Protein AF-A0A7S1MEH2-F1 (afdb_monomer_lite)

Organism: Alexandrium catenella (NCBI:txid2925)

Sequence (177 aa):
DQASWQMAHRMQGAVADFFLQEWSGKLNLDTQPTLMEHPDGSLRRFPVSANVEEAWRVAFHGTRSVSAANILVEGILRRPGDGCASVVHGQAGSKTGSTIYVSPSLAYAMHPVYSTVFAMGENHFGQIAFEVRVRPGSYKEGNRTLHKKHFDTSLQIDLAYPDGFGLEWLLESSEDV

pLDDT: mean 74.87, std 23.93, range [27.11, 97.62]

Structure (mmCIF, N/CA/C/O backbone):
data_AF-A0A7S1MEH2-F1
#
_entry.id   AF-A0A7S1MEH2-F1
#
loop_
_atom_site.group_PDB
_atom_site.id
_atom_site.type_symbol
_atom_site.label_atom_id
_atom_site.label_alt_id
_atom_site.label_comp_id
_atom_site.label_asym_id
_atom_site.label_entity_id
_atom_site.label_seq_id
_atom_site.pdbx_PDB_ins_code
_atom_site.Cartn_x
_atom_site.Cartn_y
_atom_site.Cartn_z
_atom_site.occupancy
_atom_site.B_iso_or_equiv
_atom_site.auth_seq_id
_atom_site.auth_comp_id
_atom_site.auth_asym_id
_atom_site.auth_atom_id
_atom_site.pdbx_PDB_model_num
ATOM 1 N N . ASP A 1 1 ? 17.397 -19.490 -7.815 1.00 54.50 1 ASP A N 1
ATOM 2 C CA . ASP A 1 1 ? 18.008 -20.841 -7.781 1.00 54.50 1 ASP A CA 1
ATOM 3 C C . ASP A 1 1 ? 17.162 -21.752 -6.884 1.00 54.50 1 ASP A C 1
ATOM 5 O O . ASP A 1 1 ? 16.150 -21.314 -6.344 1.00 54.50 1 ASP A O 1
ATOM 9 N N . GLN A 1 2 ? 17.528 -23.026 -6.740 1.00 27.11 2 GLN A N 1
ATOM 10 C CA . GLN A 1 2 ? 16.781 -23.993 -5.922 1.00 27.11 2 GLN A CA 1
ATOM 11 C C . GLN A 1 2 ? 16.742 -23.611 -4.423 1.00 27.11 2 GLN A C 1
ATOM 13 O O . GLN A 1 2 ? 15.843 -24.051 -3.708 1.00 27.11 2 GLN A O 1
ATOM 18 N N . ALA A 1 3 ? 17.654 -22.744 -3.960 1.00 30.95 3 ALA A N 1
ATOM 19 C CA . ALA A 1 3 ? 17.652 -22.209 -2.600 1.00 30.95 3 ALA A CA 1
ATOM 20 C C . ALA A 1 3 ? 16.592 -21.106 -2.418 1.00 30.95 3 ALA A C 1
ATOM 22 O O . ALA A 1 3 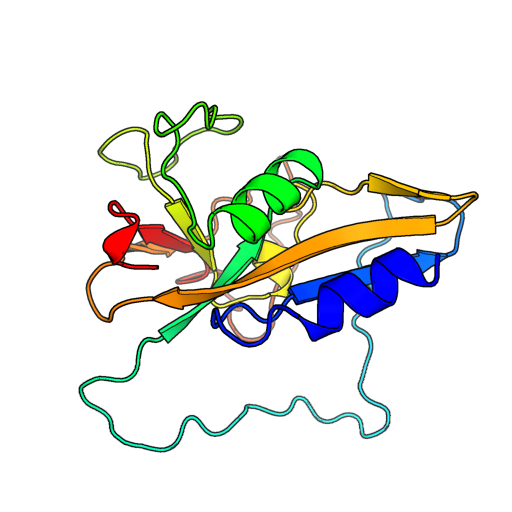? 15.956 -21.039 -1.367 1.00 30.95 3 ALA A O 1
ATOM 23 N N . SER A 1 4 ? 16.308 -20.317 -3.462 1.00 40.06 4 SER A N 1
ATOM 24 C CA . SER A 1 4 ? 15.215 -19.328 -3.469 1.00 40.06 4 SER A CA 1
ATOM 25 C C . SER A 1 4 ? 13.837 -19.992 -3.302 1.00 40.06 4 SER A C 1
ATOM 27 O O . SER A 1 4 ? 12.987 -19.495 -2.568 1.00 40.06 4 SER A O 1
ATOM 29 N N . TRP A 1 5 ? 13.641 -21.165 -3.916 1.00 34.12 5 TRP A N 1
ATOM 30 C CA . TRP A 1 5 ? 12.401 -21.950 -3.813 1.00 34.12 5 TRP A CA 1
ATOM 31 C C . TRP A 1 5 ? 12.215 -22.629 -2.447 1.00 34.12 5 TRP A C 1
ATOM 33 O O . TRP A 1 5 ? 11.097 -22.717 -1.944 1.00 34.12 5 TRP A O 1
ATOM 43 N N . GLN A 1 6 ? 13.299 -23.086 -1.811 1.00 32.28 6 GLN A N 1
ATOM 44 C CA . GLN A 1 6 ? 13.224 -23.696 -0.477 1.00 32.28 6 GLN A CA 1
ATOM 45 C C . GLN A 1 6 ? 12.962 -22.674 0.638 1.00 32.28 6 GLN A C 1
ATOM 47 O O . GLN A 1 6 ? 12.396 -23.036 1.672 1.00 32.28 6 GLN A O 1
ATOM 52 N N . MET A 1 7 ? 13.323 -21.405 0.430 1.00 34.12 7 MET A N 1
ATOM 53 C CA . MET A 1 7 ? 13.032 -20.332 1.383 1.00 34.12 7 MET A CA 1
ATOM 54 C C . MET A 1 7 ? 11.535 -19.985 1.408 1.00 34.12 7 MET A C 1
ATOM 56 O O . MET A 1 7 ? 10.973 -19.828 2.490 1.00 34.12 7 MET A O 1
ATOM 60 N N . ALA A 1 8 ? 10.864 -20.012 0.250 1.00 36.75 8 ALA A N 1
ATOM 61 C CA . ALA A 1 8 ? 9.416 -19.805 0.139 1.00 36.75 8 ALA A CA 1
ATOM 62 C C . ALA A 1 8 ? 8.591 -20.867 0.900 1.00 36.75 8 ALA A C 1
ATOM 64 O O . ALA A 1 8 ? 7.573 -20.549 1.508 1.00 36.75 8 ALA A O 1
ATOM 65 N N . HIS A 1 9 ? 9.056 -22.121 0.952 1.00 33.06 9 HIS A N 1
ATOM 66 C CA . HIS A 1 9 ? 8.343 -23.207 1.640 1.00 33.06 9 HIS A CA 1
ATOM 67 C C . HIS A 1 9 ? 8.487 -23.206 3.174 1.00 33.06 9 HIS A C 1
ATOM 69 O O . HIS A 1 9 ? 7.711 -23.877 3.851 1.00 33.06 9 HIS A O 1
ATOM 75 N N . ARG A 1 10 ? 9.455 -22.472 3.745 1.00 35.00 10 ARG A N 1
ATOM 76 C CA . ARG A 1 10 ? 9.663 -22.394 5.208 1.00 35.00 10 ARG A CA 1
ATOM 77 C C . ARG A 1 10 ? 8.891 -21.260 5.894 1.00 35.00 10 ARG A C 1
ATOM 79 O O . ARG A 1 10 ? 8.905 -21.202 7.118 1.00 35.00 10 ARG A O 1
ATOM 86 N N . MET A 1 11 ? 8.219 -20.385 5.143 1.00 38.78 11 MET A N 1
ATOM 87 C CA . MET A 1 11 ? 7.614 -19.145 5.657 1.00 38.78 11 MET A CA 1
ATOM 88 C C . MET A 1 11 ? 6.097 -19.216 5.936 1.00 38.78 11 MET A C 1
ATOM 90 O O . MET A 1 11 ? 5.493 -18.197 6.245 1.00 38.78 11 MET A O 1
ATOM 94 N N . GLN A 1 12 ? 5.479 -20.406 5.935 1.00 35.12 12 GLN A N 1
ATOM 95 C CA . GLN A 1 12 ? 4.033 -20.631 6.177 1.00 35.12 12 GLN A CA 1
ATOM 96 C C . GLN A 1 12 ? 3.508 -20.268 7.594 1.00 35.12 12 GLN A C 1
ATOM 98 O O . GLN A 1 12 ? 2.400 -20.652 7.958 1.00 35.12 12 GLN A O 1
ATOM 103 N N . GLY A 1 13 ? 4.281 -19.547 8.413 1.00 29.98 13 GLY A N 1
ATOM 104 C CA . GLY A 1 13 ? 3.920 -19.166 9.786 1.00 29.98 13 GLY A CA 1
ATOM 105 C C . GLY A 1 13 ? 3.470 -17.713 9.982 1.00 29.98 13 GLY A C 1
ATOM 106 O O . GLY A 1 13 ? 3.038 -17.377 11.080 1.00 29.98 13 GLY A O 1
ATOM 107 N N . ALA A 1 14 ? 3.550 -16.857 8.959 1.00 31.36 14 ALA A N 1
ATOM 108 C CA . ALA A 1 14 ? 3.050 -15.483 9.002 1.00 31.36 14 ALA A CA 1
ATOM 109 C C . ALA A 1 14 ? 2.070 -15.279 7.841 1.00 31.36 14 ALA A C 1
ATOM 111 O O . ALA A 1 14 ? 2.366 -15.642 6.706 1.00 31.36 14 ALA A O 1
ATOM 112 N N . VAL A 1 15 ? 0.879 -14.761 8.141 1.00 38.59 15 VAL A N 1
ATOM 113 C CA . VAL A 1 15 ? -0.249 -14.615 7.207 1.00 38.59 15 VAL A CA 1
ATOM 114 C C . VAL A 1 15 ? 0.006 -13.438 6.257 1.00 38.59 15 VAL A C 1
ATOM 116 O O . VAL A 1 15 ? -0.630 -12.396 6.366 1.00 38.59 15 VAL A O 1
ATOM 119 N N . ALA A 1 16 ? 0.972 -13.592 5.356 1.00 41.47 16 ALA A N 1
ATOM 120 C CA . ALA A 1 16 ? 1.228 -12.666 4.263 1.00 41.47 16 ALA A CA 1
ATOM 121 C C . ALA A 1 16 ? 1.369 -13.474 2.970 1.00 41.47 16 ALA A C 1
ATOM 123 O O . ALA A 1 16 ? 2.427 -14.041 2.688 1.00 41.47 16 ALA A O 1
ATOM 124 N N . ASP A 1 17 ? 0.289 -13.546 2.194 1.00 45.44 17 ASP A N 1
ATOM 125 C CA . ASP A 1 17 ? 0.363 -14.065 0.834 1.00 45.44 17 ASP A CA 1
ATOM 126 C C . ASP A 1 17 ? 1.110 -13.038 -0.039 1.00 45.44 17 ASP A C 1
ATOM 128 O O . ASP A 1 17 ? 0.834 -11.833 -0.026 1.00 45.44 17 ASP A O 1
ATOM 132 N N . PHE A 1 18 ? 2.134 -13.515 -0.749 1.00 43.59 18 PHE A N 1
ATOM 133 C CA . PHE A 1 18 ? 3.047 -12.704 -1.555 1.00 43.59 18 PHE A CA 1
ATOM 134 C C . PHE A 1 18 ? 2.632 -12.742 -3.027 1.00 43.59 18 PHE A C 1
ATOM 136 O O . PHE A 1 18 ? 2.572 -13.816 -3.628 1.00 43.59 18 PHE A O 1
ATOM 143 N N . PHE A 1 19 ? 2.407 -11.570 -3.624 1.00 51.69 19 PHE A N 1
ATOM 144 C CA . PHE A 1 19 ? 2.090 -11.448 -5.044 1.00 51.69 19 PHE A CA 1
ATOM 145 C C . PHE A 1 19 ? 3.281 -10.858 -5.804 1.00 51.69 19 PHE A C 1
ATOM 147 O O . PHE A 1 19 ? 3.672 -9.709 -5.586 1.00 51.69 19 PHE A O 1
ATOM 154 N N . LEU A 1 20 ? 3.837 -11.653 -6.723 1.00 50.94 20 LEU A N 1
ATOM 155 C CA . LEU A 1 20 ? 4.826 -11.220 -7.706 1.00 50.94 20 LEU A CA 1
ATOM 156 C C . LEU A 1 20 ? 4.177 -11.213 -9.084 1.00 50.94 20 LEU A C 1
ATOM 158 O O . LEU A 1 20 ? 3.744 -12.253 -9.578 1.00 50.94 20 LEU A O 1
ATOM 162 N N . GLN A 1 21 ? 4.126 -10.039 -9.706 1.00 55.78 21 GLN A N 1
ATOM 163 C CA . GLN A 1 21 ? 3.718 -9.924 -11.099 1.00 55.78 21 GLN A CA 1
ATOM 164 C C . GLN A 1 21 ? 4.968 -9.869 -11.979 1.00 55.78 21 GLN A C 1
ATOM 166 O O . GLN A 1 21 ? 5.719 -8.899 -11.914 1.00 55.78 21 GLN A O 1
ATOM 171 N N . GLU A 1 22 ? 5.186 -10.906 -12.788 1.00 42.88 22 GLU A N 1
ATOM 172 C CA . GLU A 1 22 ? 6.300 -10.990 -13.738 1.00 42.88 22 GLU A CA 1
ATOM 173 C C . GLU A 1 22 ? 5.854 -10.577 -15.147 1.00 42.88 22 GLU A C 1
ATOM 175 O O . GLU A 1 22 ? 4.778 -10.962 -15.608 1.00 42.88 22 GLU A O 1
ATOM 180 N N . TRP A 1 23 ? 6.695 -9.811 -15.845 1.00 45.38 23 TRP A N 1
ATOM 181 C CA . TRP A 1 23 ? 6.526 -9.476 -17.264 1.00 45.38 23 TRP A CA 1
ATOM 182 C C . TRP A 1 23 ? 7.815 -9.752 -18.043 1.00 45.38 23 TRP A C 1
ATOM 184 O O . TRP A 1 23 ? 8.901 -9.390 -17.586 1.00 45.38 23 TRP A O 1
ATOM 194 N N . SER A 1 24 ? 7.686 -10.323 -19.248 1.00 37.91 24 SER A N 1
ATOM 195 C CA . SER A 1 24 ? 8.780 -10.491 -20.215 1.00 37.91 24 SER A CA 1
ATOM 196 C C . SER A 1 24 ? 8.593 -9.561 -21.424 1.00 37.91 24 SER A C 1
ATOM 198 O O . SER A 1 24 ? 7.577 -9.663 -22.115 1.00 37.91 24 SER A O 1
ATOM 200 N N . GLY A 1 25 ? 9.551 -8.675 -21.719 1.00 47.78 25 GLY A N 1
ATOM 201 C CA . GLY A 1 25 ? 9.489 -7.780 -22.887 1.00 47.78 25 GLY A CA 1
ATOM 202 C C . GLY A 1 25 ? 10.368 -6.527 -22.788 1.00 47.78 25 GLY A C 1
ATOM 203 O O . GLY A 1 25 ? 11.038 -6.295 -21.784 1.00 47.78 25 GLY A O 1
ATOM 204 N N . LYS A 1 26 ? 10.373 -5.689 -23.839 1.00 39.50 26 LYS A N 1
ATOM 205 C CA . LYS A 1 26 ? 10.971 -4.341 -23.765 1.00 39.50 26 LYS A CA 1
ATOM 206 C C . LYS A 1 26 ? 10.070 -3.467 -22.892 1.00 39.50 26 LYS A C 1
ATOM 208 O O . LYS A 1 26 ? 8.887 -3.349 -23.197 1.00 39.50 26 LYS A O 1
ATOM 213 N N . LEU A 1 27 ? 10.627 -2.863 -21.839 1.00 37.59 27 LEU A N 1
ATOM 214 C CA . LEU A 1 27 ? 9.896 -1.973 -20.934 1.00 37.59 27 LEU A CA 1
ATOM 215 C C . LEU A 1 27 ? 9.361 -0.771 -21.727 1.00 37.59 27 LEU A C 1
ATOM 217 O O . LEU A 1 27 ? 10.107 0.156 -22.039 1.00 37.59 27 LEU A O 1
ATOM 221 N N . ASN A 1 28 ? 8.083 -0.805 -22.090 1.00 40.09 28 ASN A N 1
ATOM 222 C CA . ASN A 1 28 ? 7.379 0.353 -22.607 1.00 40.09 28 ASN A CA 1
ATOM 223 C C . ASN A 1 28 ? 6.576 0.947 -21.444 1.00 40.09 28 ASN A C 1
ATOM 225 O O . ASN A 1 28 ? 5.632 0.333 -20.951 1.00 40.09 28 ASN A O 1
ATOM 229 N N . LEU A 1 29 ? 6.997 2.115 -20.960 1.00 40.59 29 LEU A N 1
ATOM 230 C CA . LEU A 1 29 ? 6.352 2.796 -19.832 1.00 40.59 29 LEU A CA 1
ATOM 231 C C . LEU A 1 29 ? 4.939 3.307 -20.178 1.00 40.59 29 LEU A C 1
ATOM 233 O O . LEU A 1 29 ? 4.209 3.694 -19.271 1.00 40.59 29 LEU A O 1
ATOM 237 N N . ASP A 1 30 ? 4.543 3.248 -21.456 1.00 37.25 30 ASP A N 1
ATOM 238 C CA . ASP A 1 30 ? 3.206 3.618 -21.938 1.00 37.25 30 ASP A CA 1
ATOM 239 C C . ASP A 1 30 ? 2.221 2.434 -22.001 1.00 37.25 30 ASP A C 1
ATOM 241 O O . ASP A 1 30 ? 1.044 2.616 -22.320 1.00 37.25 30 ASP A O 1
ATOM 245 N N . THR A 1 31 ? 2.661 1.208 -21.698 1.00 36.50 31 THR A N 1
ATOM 246 C CA . THR A 1 31 ? 1.763 0.044 -21.641 1.00 36.50 31 THR A CA 1
ATOM 247 C C . THR A 1 31 ? 1.178 -0.131 -20.243 1.00 36.50 31 THR A C 1
ATOM 249 O O . THR A 1 31 ? 1.882 -0.458 -19.291 1.00 36.50 31 THR A O 1
ATOM 252 N N . GLN A 1 32 ? -0.136 0.086 -20.142 1.00 40.97 32 GLN A N 1
ATOM 253 C CA . GLN A 1 32 ? -0.962 -0.266 -18.985 1.00 40.97 32 GLN A CA 1
ATOM 254 C C . GLN A 1 32 ? -0.832 -1.770 -18.676 1.00 40.97 32 GLN A C 1
ATOM 256 O O . GLN A 1 32 ? -0.698 -2.565 -19.613 1.00 40.97 32 GLN A O 1
ATOM 261 N N . PRO A 1 33 ? -0.911 -2.190 -17.402 1.00 35.66 33 PRO A N 1
ATOM 262 C CA . PRO A 1 33 ? -0.955 -3.604 -17.067 1.00 35.66 33 PRO A CA 1
ATOM 263 C C . PRO A 1 33 ? -2.221 -4.224 -17.663 1.00 35.66 33 PRO A C 1
ATOM 265 O O . PRO A 1 33 ? -3.342 -3.900 -17.272 1.00 35.66 33 PRO A O 1
ATOM 268 N N . THR A 1 34 ? -2.048 -5.132 -18.619 1.00 35.38 34 THR A N 1
ATOM 269 C CA . THR A 1 34 ? -3.130 -6.004 -19.067 1.00 35.38 34 THR A CA 1
ATOM 270 C C . THR A 1 34 ? -3.465 -6.941 -17.910 1.00 35.38 34 THR A C 1
ATOM 272 O O . THR A 1 34 ? -2.622 -7.735 -17.485 1.00 35.38 34 THR A O 1
ATOM 275 N N . LEU A 1 35 ? -4.679 -6.814 -17.372 1.00 37.47 35 LEU A N 1
ATOM 276 C CA . LEU A 1 35 ? -5.269 -7.777 -16.444 1.00 37.47 35 LEU A CA 1
ATOM 277 C C . LEU A 1 35 ? -5.114 -9.184 -17.037 1.00 37.47 35 LEU A C 1
ATOM 279 O O . LEU A 1 35 ? -5.585 -9.443 -18.144 1.00 37.47 35 LEU A O 1
ATOM 283 N N . MET A 1 36 ? -4.440 -10.087 -16.320 1.00 30.95 36 MET A N 1
ATOM 284 C CA . MET A 1 36 ? -4.509 -11.506 -16.657 1.00 30.95 36 MET A CA 1
ATOM 285 C C . MET A 1 36 ? -5.909 -11.992 -16.289 1.00 30.95 36 MET A C 1
ATOM 287 O O . MET A 1 36 ? -6.243 -12.113 -15.111 1.00 30.95 36 MET A O 1
ATOM 291 N N . GLU A 1 37 ? -6.736 -12.245 -17.298 1.00 36.59 37 GLU A N 1
ATOM 292 C CA . GLU A 1 37 ? -7.971 -12.994 -17.108 1.00 36.59 37 GLU A CA 1
ATOM 293 C C . GLU A 1 37 ? -7.623 -14.435 -16.719 1.00 36.59 37 GLU A C 1
ATOM 295 O O . GLU A 1 37 ? -6.783 -15.088 -17.346 1.00 36.59 37 GLU A O 1
ATOM 300 N N . HIS A 1 38 ? -8.278 -14.945 -15.674 1.00 42.16 38 HIS A N 1
ATOM 301 C CA . HIS A 1 38 ? -8.294 -16.379 -15.417 1.00 42.16 38 HIS A CA 1
ATOM 302 C C . HIS A 1 38 ? -8.834 -17.111 -16.662 1.00 42.16 38 HIS A C 1
ATOM 304 O O . HIS A 1 38 ? -9.731 -16.587 -17.323 1.00 42.16 38 HIS A O 1
ATOM 310 N N . PRO A 1 39 ? -8.376 -18.342 -16.959 1.00 42.88 39 PRO A N 1
ATOM 311 C CA . PRO A 1 39 ? -8.823 -19.103 -18.133 1.00 42.88 39 PRO A CA 1
ATOM 312 C C . PRO A 1 39 ? -10.342 -19.338 -18.235 1.00 42.88 39 PRO A C 1
ATOM 314 O O . PRO A 1 39 ? -10.815 -19.773 -19.280 1.00 42.88 39 PRO A O 1
ATOM 317 N N . ASP A 1 40 ? -11.103 -19.091 -17.162 1.00 47.97 40 ASP A N 1
ATOM 318 C CA . ASP A 1 40 ? -12.561 -19.236 -17.108 1.00 47.97 40 ASP A CA 1
ATOM 319 C C . ASP A 1 40 ? -13.336 -17.901 -17.156 1.00 47.97 40 ASP A C 1
ATOM 321 O O . ASP A 1 40 ? -14.562 -17.911 -17.058 1.00 47.97 40 ASP A O 1
ATOM 325 N N . GLY A 1 41 ? -12.653 -16.757 -17.298 1.00 40.78 41 GLY A N 1
ATOM 326 C CA . GLY A 1 41 ? -13.283 -15.434 -17.362 1.00 40.78 41 GLY A CA 1
ATOM 327 C C . GLY A 1 41 ? -13.992 -14.997 -16.072 1.00 40.78 41 GLY A C 1
ATOM 328 O O . GLY A 1 41 ? -14.745 -14.022 -16.089 1.00 40.78 41 GLY A O 1
ATOM 329 N N . SER A 1 42 ? -13.791 -15.696 -14.946 1.00 36.28 42 SER A N 1
ATOM 330 C CA . SER A 1 42 ? -14.451 -15.376 -13.680 1.00 36.28 42 SER A CA 1
ATOM 331 C C . SER A 1 42 ? -13.565 -14.533 -12.754 1.00 36.28 42 SER A C 1
ATOM 333 O O . SER A 1 42 ? -12.483 -14.938 -12.333 1.00 36.28 42 SER A O 1
ATOM 335 N N . LEU A 1 43 ? -14.059 -13.353 -12.365 1.00 40.81 43 LEU A N 1
ATOM 336 C CA . LEU A 1 43 ? -13.582 -12.643 -11.177 1.00 40.81 43 LEU A CA 1
ATOM 337 C C . LEU A 1 43 ? -14.173 -13.341 -9.948 1.00 40.81 43 LEU A C 1
ATOM 339 O O . LEU A 1 43 ? -15.321 -13.102 -9.566 1.00 40.81 43 LEU A O 1
ATOM 343 N N . ARG A 1 44 ? -13.410 -14.242 -9.326 1.00 35.78 44 ARG A N 1
ATOM 344 C CA . ARG A 1 44 ? -13.837 -14.872 -8.073 1.00 35.78 44 ARG A CA 1
ATOM 345 C C . ARG A 1 44 ? -13.712 -13.871 -6.929 1.00 35.78 44 ARG A C 1
ATOM 347 O O . ARG A 1 44 ? -12.624 -13.612 -6.428 1.00 35.78 44 ARG A O 1
ATOM 354 N N . ARG A 1 45 ? -14.848 -13.359 -6.449 1.00 42.19 45 ARG A N 1
ATOM 355 C CA . ARG A 1 45 ? -14.943 -12.907 -5.056 1.00 42.19 45 ARG A CA 1
ATOM 356 C C . ARG A 1 45 ? -14.825 -14.142 -4.172 1.00 42.19 45 ARG A C 1
ATOM 358 O O . ARG A 1 45 ? -15.709 -14.996 -4.196 1.00 42.19 45 ARG A O 1
ATOM 365 N N . PHE A 1 46 ? -13.756 -14.235 -3.390 1.00 33.69 46 PHE A N 1
ATOM 366 C CA . PHE A 1 46 ? -13.691 -15.211 -2.309 1.00 33.69 46 PHE A CA 1
ATOM 367 C C . PHE A 1 46 ? -14.805 -14.889 -1.298 1.00 33.69 46 PHE A C 1
ATOM 369 O O . PHE A 1 46 ? -14.853 -13.760 -0.796 1.00 33.69 46 PHE A O 1
ATOM 376 N N . PRO A 1 47 ? -15.733 -15.820 -1.008 1.00 34.19 47 PRO A N 1
ATOM 377 C CA . PRO A 1 47 ? -16.708 -15.611 0.048 1.00 34.19 47 PRO A CA 1
ATOM 378 C C . PRO A 1 47 ? -15.962 -15.603 1.383 1.00 34.19 47 PRO A C 1
ATOM 380 O O . PRO A 1 47 ? -15.516 -16.639 1.870 1.00 34.19 47 PRO A O 1
ATOM 383 N N . VAL A 1 48 ? -15.817 -14.416 1.970 1.00 43.62 48 VAL A N 1
ATOM 384 C CA . VAL A 1 48 ? -15.397 -14.267 3.364 1.00 43.62 48 VAL A CA 1
ATOM 385 C C . VAL A 1 48 ? -16.514 -14.871 4.211 1.00 43.62 48 VAL A C 1
ATOM 387 O O . VAL A 1 48 ? -17.598 -14.298 4.320 1.00 43.62 48 VAL A O 1
ATOM 390 N N . SER A 1 49 ? -16.294 -16.079 4.732 1.00 42.38 49 SER A N 1
ATOM 391 C CA . SER A 1 49 ? -17.281 -16.785 5.544 1.00 42.38 49 SER A CA 1
ATOM 392 C C . SER A 1 49 ? -17.618 -15.971 6.791 1.00 42.38 49 SER A C 1
ATOM 394 O O . SER A 1 49 ? -16.735 -15.540 7.533 1.00 42.38 49 SER A O 1
ATOM 396 N N . ALA A 1 50 ? -18.914 -15.776 6.996 1.00 41.97 50 ALA A N 1
ATOM 397 C CA . ALA A 1 50 ? -19.523 -14.978 8.041 1.00 41.97 50 ALA A CA 1
ATOM 398 C C . ALA A 1 50 ? -19.247 -15.525 9.457 1.00 41.97 50 ALA A C 1
ATOM 400 O O . ALA A 1 50 ? -19.984 -16.371 9.946 1.00 41.97 50 ALA A O 1
ATOM 401 N N . ASN A 1 51 ? -18.231 -14.967 10.120 1.00 44.00 51 ASN A N 1
ATOM 402 C CA . ASN A 1 51 ? -18.261 -14.609 11.542 1.00 44.00 51 ASN A CA 1
ATOM 403 C C . ASN A 1 51 ? -18.083 -13.081 11.584 1.00 44.00 51 ASN A C 1
ATOM 405 O O . ASN A 1 51 ? -16.971 -12.564 11.507 1.00 44.00 51 ASN A O 1
ATOM 409 N N . VAL A 1 52 ? -19.205 -12.360 11.537 1.00 50.19 52 VAL A N 1
ATOM 410 C CA . VAL A 1 52 ? -19.302 -10.981 11.013 1.00 50.19 52 VAL A CA 1
ATOM 411 C C . VAL A 1 52 ? -18.810 -9.895 11.985 1.00 50.19 52 VAL A C 1
ATOM 413 O O . VAL A 1 52 ? -18.722 -8.739 11.584 1.00 50.19 52 VAL A O 1
ATOM 416 N N . GLU A 1 53 ? -18.392 -10.234 13.207 1.00 49.00 53 GLU A N 1
ATOM 417 C CA . GLU A 1 53 ? -17.952 -9.223 14.188 1.00 49.00 53 GLU A CA 1
ATOM 418 C C . GLU A 1 53 ? -16.429 -9.123 14.424 1.00 49.00 53 GLU A C 1
ATOM 420 O O . GLU A 1 53 ? -15.996 -8.125 14.989 1.00 49.00 53 GLU A O 1
ATOM 425 N N . GLU A 1 54 ? -15.578 -10.038 13.930 1.00 56.56 54 GLU A N 1
ATOM 426 C CA . GLU A 1 54 ? -14.135 -10.030 14.297 1.00 56.56 54 GLU A CA 1
ATOM 427 C C . GLU A 1 54 ? -13.141 -10.389 13.171 1.00 56.56 54 GLU A C 1
ATOM 429 O O . GLU A 1 54 ? -11.941 -10.536 13.411 1.00 56.56 54 GLU A O 1
ATOM 434 N N . ALA A 1 55 ? -13.586 -10.524 11.919 1.00 76.12 55 ALA A N 1
ATOM 435 C CA . ALA A 1 55 ? -12.671 -10.875 10.832 1.00 76.12 55 ALA A CA 1
ATOM 436 C C . ALA A 1 55 ? -11.822 -9.665 10.405 1.00 76.12 55 ALA A C 1
ATOM 438 O O . ALA A 1 55 ? -12.340 -8.685 9.859 1.00 76.12 55 ALA A O 1
ATOM 439 N N . TRP A 1 56 ? -10.505 -9.750 10.618 1.00 88.94 56 TRP A N 1
ATOM 440 C CA . TRP A 1 56 ? -9.551 -8.789 10.068 1.00 88.94 56 TRP A CA 1
ATOM 441 C C . TRP A 1 56 ? -9.743 -8.669 8.550 1.00 88.94 56 TRP A C 1
ATOM 443 O O . TRP A 1 56 ? -9.823 -9.669 7.823 1.00 88.94 56 TRP A O 1
ATOM 453 N N . ARG A 1 57 ? -9.852 -7.425 8.077 1.00 93.25 57 ARG A N 1
ATOM 454 C CA . ARG A 1 57 ? -10.121 -7.089 6.675 1.00 93.25 57 ARG A CA 1
ATOM 455 C C . ARG A 1 57 ? -8.886 -7.386 5.830 1.00 93.25 57 ARG A C 1
ATOM 457 O O . ARG A 1 57 ? -7.779 -7.180 6.299 1.00 93.25 57 ARG A O 1
ATOM 464 N N . VAL A 1 58 ? -9.059 -7.849 4.598 1.00 94.69 58 VAL A N 1
ATOM 465 C CA . VAL A 1 58 ? -7.930 -8.013 3.668 1.00 94.69 58 VAL A CA 1
ATOM 466 C C . VAL A 1 58 ? -7.622 -6.678 3.002 1.00 94.69 58 VAL A C 1
ATOM 468 O O . VAL A 1 58 ? -8.545 -5.981 2.578 1.00 94.69 58 VAL A O 1
ATOM 471 N N . ALA A 1 59 ? -6.340 -6.347 2.905 1.00 96.88 59 ALA A N 1
ATOM 472 C CA . ALA A 1 59 ? -5.824 -5.233 2.124 1.00 96.88 59 ALA A CA 1
ATOM 473 C C . ALA A 1 59 ? -4.473 -5.603 1.498 1.00 96.88 59 ALA A C 1
ATOM 475 O O . ALA A 1 59 ? -3.936 -6.680 1.734 1.00 96.88 59 ALA A O 1
ATOM 476 N N . PHE A 1 60 ? -3.919 -4.690 0.711 1.00 97.56 60 PHE A N 1
ATOM 477 C CA . PHE A 1 60 ? -2.673 -4.858 -0.015 1.00 97.56 60 PHE A CA 1
ATOM 478 C C . PHE A 1 60 ? -1.736 -3.680 0.238 1.00 97.56 60 PHE A C 1
ATOM 480 O O . PHE A 1 60 ? -2.151 -2.518 0.195 1.00 97.56 60 PHE A O 1
ATOM 487 N N . HIS A 1 61 ? -0.460 -3.978 0.465 1.00 97.19 61 HIS A N 1
ATOM 488 C CA . HIS A 1 61 ? 0.604 -2.989 0.610 1.00 97.19 61 HIS A CA 1
ATOM 489 C C . HIS A 1 61 ? 1.637 -3.158 -0.505 1.00 97.19 61 HIS A C 1
ATOM 491 O O . HIS A 1 61 ? 2.444 -4.090 -0.485 1.00 97.19 61 HIS A O 1
ATOM 497 N N . GLY A 1 62 ? 1.612 -2.250 -1.482 1.00 96.06 62 GLY A N 1
ATOM 498 C CA . GLY A 1 62 ? 2.662 -2.144 -2.492 1.00 96.06 62 GLY A CA 1
ATOM 499 C C . GLY A 1 62 ? 3.945 -1.597 -1.882 1.00 96.06 62 GLY A C 1
ATOM 500 O O . GLY A 1 62 ? 3.902 -0.666 -1.079 1.00 96.06 62 GLY A O 1
ATOM 501 N N . THR A 1 63 ? 5.090 -2.168 -2.252 1.00 94.88 63 THR A N 1
ATOM 502 C CA . THR A 1 63 ? 6.375 -1.729 -1.704 1.00 94.88 63 THR A CA 1
ATOM 503 C C . THR A 1 63 ? 7.525 -1.867 -2.701 1.00 94.88 63 THR A C 1
ATOM 505 O O . THR A 1 63 ? 7.372 -2.345 -3.824 1.00 94.88 63 THR A O 1
ATOM 508 N N . ARG A 1 64 ? 8.717 -1.436 -2.288 1.00 93.75 64 ARG A N 1
ATOM 509 C CA . ARG A 1 64 ? 9.962 -1.604 -3.047 1.00 93.75 64 ARG A CA 1
ATOM 510 C C . ARG A 1 64 ? 10.574 -2.963 -2.761 1.00 93.75 64 ARG A C 1
ATOM 512 O O . ARG A 1 64 ? 10.528 -3.424 -1.625 1.00 93.75 64 ARG A O 1
ATOM 519 N N . SER A 1 65 ? 11.277 -3.538 -3.732 1.00 92.19 65 SER A N 1
ATOM 520 C CA . SER A 1 65 ? 12.011 -4.799 -3.540 1.00 92.19 65 SER A CA 1
ATOM 521 C C . SER A 1 65 ? 12.985 -4.759 -2.355 1.00 92.19 65 SER A C 1
ATOM 523 O O . SER A 1 65 ? 13.052 -5.711 -1.582 1.00 92.19 65 SER A O 1
ATOM 525 N N . VAL A 1 66 ? 13.674 -3.632 -2.143 1.00 90.19 66 VAL A N 1
ATOM 526 C CA . VAL A 1 66 ? 14.581 -3.443 -0.994 1.00 90.19 66 VAL A CA 1
ATOM 527 C C . VAL A 1 66 ? 13.858 -3.435 0.357 1.00 90.19 66 VAL A C 1
ATOM 529 O O . VAL A 1 66 ? 14.429 -3.852 1.358 1.00 90.19 66 VAL A O 1
ATOM 532 N N . SER A 1 67 ? 12.604 -2.980 0.393 1.00 91.00 67 SER A N 1
ATOM 533 C CA . SER A 1 67 ? 11.771 -2.954 1.600 1.00 91.00 67 SER A CA 1
ATOM 534 C C . SER A 1 67 ? 11.066 -4.290 1.827 1.00 91.00 67 SER A C 1
ATOM 536 O O . SER A 1 67 ? 10.869 -4.688 2.972 1.00 91.00 67 SER A O 1
ATOM 538 N N . ALA A 1 68 ? 10.740 -5.009 0.750 1.00 91.62 68 ALA A N 1
ATOM 539 C CA . ALA A 1 68 ? 10.083 -6.308 0.804 1.00 91.62 68 ALA A CA 1
ATOM 540 C C . ALA A 1 68 ? 10.891 -7.339 1.602 1.00 91.62 68 ALA A C 1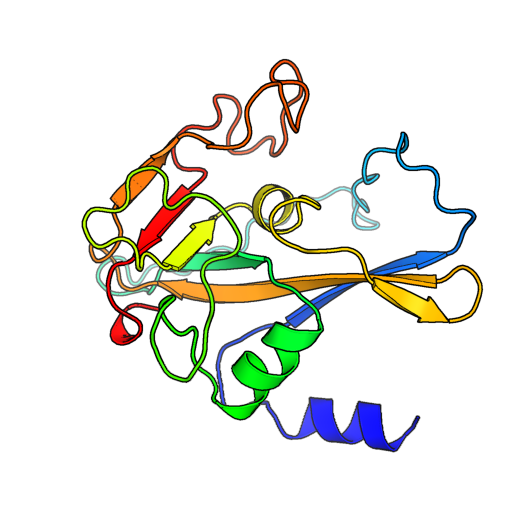
ATOM 542 O O . ALA A 1 68 ? 10.313 -8.089 2.383 1.00 91.62 68 ALA A O 1
ATOM 543 N N . ALA A 1 69 ? 12.221 -7.341 1.465 1.00 89.25 69 ALA A N 1
ATOM 544 C CA . ALA A 1 69 ? 13.085 -8.230 2.241 1.00 89.25 69 ALA A CA 1
ATOM 545 C C . ALA A 1 69 ? 12.954 -7.993 3.756 1.00 89.25 69 ALA A C 1
ATOM 547 O O . ALA A 1 69 ? 12.842 -8.952 4.514 1.00 89.25 69 ALA A O 1
ATOM 548 N N . ASN A 1 70 ? 12.907 -6.730 4.194 1.00 88.94 70 ASN A N 1
ATOM 549 C CA . ASN A 1 70 ? 12.745 -6.398 5.611 1.00 88.94 70 ASN A CA 1
ATOM 550 C C . ASN A 1 70 ? 11.367 -6.823 6.127 1.00 88.94 70 ASN A C 1
ATOM 552 O O . ASN A 1 70 ? 11.283 -7.439 7.182 1.00 88.94 70 ASN A O 1
ATOM 556 N N . ILE A 1 71 ? 10.306 -6.570 5.355 1.00 90.38 71 ILE A N 1
ATOM 557 C CA . ILE A 1 71 ? 8.939 -6.981 5.711 1.00 90.38 71 ILE A CA 1
ATOM 558 C C . ILE A 1 71 ? 8.854 -8.506 5.865 1.00 90.38 71 ILE A C 1
ATOM 560 O O . ILE A 1 71 ? 8.293 -8.989 6.841 1.00 90.38 71 ILE A O 1
ATOM 564 N N . LEU A 1 72 ? 9.456 -9.268 4.947 1.00 89.12 72 LEU A N 1
ATOM 565 C CA . LEU A 1 72 ? 9.476 -10.735 5.007 1.00 89.12 72 LEU A CA 1
ATOM 566 C C . LEU A 1 72 ? 10.264 -11.278 6.203 1.00 89.12 72 LEU A C 1
ATOM 568 O O . LEU A 1 72 ? 9.861 -12.268 6.805 1.00 89.12 72 LEU A O 1
ATOM 572 N N . VAL A 1 73 ? 11.405 -10.664 6.525 1.00 86.69 73 VAL A N 1
ATOM 573 C CA . VAL A 1 73 ? 12.266 -11.108 7.632 1.00 86.69 73 VAL A CA 1
ATOM 574 C C . VAL A 1 73 ? 11.642 -10.776 8.983 1.00 86.69 73 VAL A C 1
ATOM 576 O O . VAL A 1 73 ? 11.714 -11.582 9.907 1.00 86.69 73 VAL A O 1
ATOM 579 N N . GLU A 1 74 ? 11.047 -9.594 9.110 1.00 85.88 74 GLU A N 1
ATOM 580 C CA . GLU A 1 74 ? 10.472 -9.121 10.369 1.00 85.88 74 GLU A CA 1
ATOM 581 C C . GLU A 1 74 ? 9.020 -9.577 10.565 1.00 85.88 74 GLU A C 1
ATOM 583 O O . GLU A 1 74 ? 8.537 -9.592 11.694 1.00 85.88 74 GLU A O 1
ATOM 588 N N . GLY A 1 75 ? 8.331 -9.950 9.483 1.00 85.75 75 GLY A N 1
ATOM 589 C CA . GLY A 1 75 ? 6.931 -10.371 9.497 1.00 85.75 75 GLY A CA 1
ATOM 590 C C . GLY A 1 75 ? 5.947 -9.248 9.833 1.00 85.75 75 GLY A C 1
ATOM 591 O O . GLY A 1 75 ? 4.832 -9.542 10.250 1.00 85.75 75 GLY A O 1
ATOM 592 N N . ILE A 1 76 ? 6.352 -7.979 9.700 1.00 87.69 76 ILE A N 1
ATOM 593 C CA . ILE A 1 76 ? 5.552 -6.813 10.097 1.00 87.69 76 ILE A CA 1
ATOM 594 C C . ILE A 1 76 ? 5.712 -5.652 9.110 1.00 87.69 76 ILE A C 1
ATOM 596 O O . ILE A 1 76 ? 6.809 -5.380 8.613 1.00 87.69 76 ILE A O 1
ATOM 600 N N . LEU A 1 77 ? 4.621 -4.922 8.857 1.00 90.25 77 LEU A N 1
ATOM 601 C CA . LEU A 1 77 ? 4.679 -3.616 8.202 1.00 90.25 77 LEU A CA 1
ATOM 602 C C . LEU A 1 77 ? 4.998 -2.530 9.229 1.00 90.25 77 LEU A C 1
ATOM 604 O O . LEU A 1 77 ? 4.218 -2.255 10.138 1.00 90.25 77 LEU A O 1
ATOM 608 N N . ARG A 1 78 ? 6.148 -1.877 9.067 1.00 88.19 78 ARG A N 1
ATOM 609 C CA . ARG A 1 78 ? 6.566 -0.778 9.942 1.00 88.19 78 ARG A CA 1
ATOM 610 C C . ARG A 1 78 ? 6.062 0.567 9.458 1.00 88.19 78 ARG A C 1
ATOM 612 O O . ARG A 1 78 ? 5.959 0.827 8.258 1.00 88.19 78 ARG A O 1
ATOM 619 N N . ARG A 1 79 ? 5.830 1.461 10.416 1.00 90.00 79 ARG A N 1
ATOM 620 C CA . ARG A 1 79 ? 5.567 2.862 10.117 1.00 90.00 79 ARG A CA 1
ATOM 621 C C . ARG A 1 79 ? 6.840 3.529 9.602 1.00 90.00 79 ARG A C 1
ATOM 623 O O . ARG A 1 79 ? 7.940 3.195 10.050 1.00 90.00 79 ARG A O 1
ATOM 630 N N . PRO A 1 80 ? 6.724 4.522 8.712 1.00 83.25 80 PRO A N 1
ATOM 631 C CA . PRO A 1 80 ? 7.854 5.381 8.402 1.00 83.25 80 PRO A CA 1
ATOM 632 C C . PRO A 1 80 ? 8.411 6.040 9.676 1.00 83.25 80 PRO A C 1
ATOM 634 O O . PRO 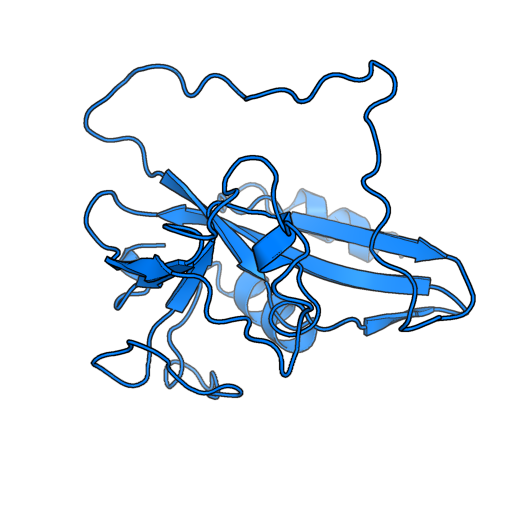A 1 80 ? 7.658 6.612 10.461 1.00 83.25 80 PRO A O 1
ATOM 637 N N . GLY A 1 81 ? 9.726 5.971 9.875 1.00 79.81 81 GLY A N 1
ATOM 638 C CA . GLY A 1 81 ? 10.419 6.405 11.092 1.00 79.81 81 GLY A CA 1
ATOM 639 C C . GLY A 1 81 ? 10.798 5.257 12.033 1.00 79.81 81 GLY A C 1
ATOM 640 O O . GLY A 1 81 ? 11.797 5.375 12.743 1.00 79.81 81 GLY A O 1
ATOM 641 N N . ASP A 1 82 ? 10.094 4.123 11.973 1.00 80.56 82 ASP A N 1
ATOM 642 C CA . ASP A 1 82 ? 10.407 2.947 12.784 1.00 80.56 82 ASP A CA 1
ATOM 643 C C . ASP A 1 82 ? 11.469 2.086 12.089 1.00 80.56 82 ASP A C 1
ATOM 645 O O . ASP A 1 82 ? 11.375 1.781 10.898 1.00 80.56 82 ASP A O 1
ATOM 649 N N . GLY A 1 83 ? 12.506 1.679 12.828 1.00 67.88 83 GLY A N 1
ATOM 650 C CA . GLY A 1 83 ? 13.480 0.683 12.360 1.00 67.88 83 GLY A CA 1
ATOM 651 C C . GLY A 1 83 ? 14.149 1.004 11.016 1.00 67.88 83 GLY A C 1
ATOM 652 O O . GLY A 1 83 ? 14.333 0.107 10.200 1.00 67.88 83 GLY A O 1
ATOM 653 N N . CYS A 1 84 ? 14.486 2.280 10.788 1.00 68.31 84 CYS A N 1
ATOM 654 C CA . CYS A 1 84 ? 15.098 2.819 9.563 1.00 68.31 84 CYS A CA 1
ATOM 655 C C . CYS A 1 84 ? 14.180 2.940 8.329 1.00 68.31 84 CYS A C 1
ATOM 657 O O . CYS A 1 84 ? 14.675 3.281 7.252 1.00 68.31 84 CYS A O 1
ATOM 659 N N . ALA A 1 85 ? 12.864 2.733 8.449 1.00 73.25 85 ALA A N 1
ATOM 660 C CA . ALA A 1 85 ? 11.938 2.999 7.349 1.00 73.25 85 ALA A CA 1
ATOM 661 C C . ALA A 1 85 ? 11.906 4.505 7.021 1.00 73.25 85 ALA A C 1
ATOM 663 O O . ALA A 1 85 ? 11.537 5.323 7.861 1.00 73.25 85 ALA A O 1
ATOM 664 N N . SER A 1 86 ? 12.296 4.896 5.805 1.00 73.88 86 SER A N 1
ATOM 665 C CA . SER A 1 86 ? 12.275 6.299 5.376 1.00 73.88 86 SER A CA 1
ATOM 666 C C . SER A 1 86 ? 10.983 6.648 4.636 1.00 73.88 86 SER A C 1
ATOM 668 O O . SER A 1 86 ? 10.444 5.862 3.857 1.00 73.88 86 SER A O 1
ATOM 670 N N . VAL A 1 87 ? 10.481 7.862 4.869 1.00 76.38 87 VAL A N 1
ATOM 671 C CA . VAL A 1 87 ? 9.360 8.423 4.108 1.00 76.38 87 VAL A CA 1
ATOM 672 C C . VAL A 1 87 ? 9.866 8.792 2.716 1.00 76.38 87 VAL A C 1
ATOM 674 O O . VAL A 1 87 ? 10.697 9.688 2.584 1.00 76.38 87 VAL A O 1
ATOM 677 N N . VAL A 1 88 ? 9.367 8.122 1.674 1.00 68.81 88 VAL A N 1
ATOM 678 C CA . VAL A 1 88 ? 9.775 8.430 0.289 1.00 68.81 88 VAL A CA 1
ATOM 679 C C . VAL A 1 88 ? 8.747 9.264 -0.480 1.00 68.81 88 VAL A C 1
ATOM 681 O O . VAL A 1 88 ? 9.093 9.971 -1.425 1.00 68.81 88 VAL A O 1
ATOM 684 N N . HIS A 1 89 ? 7.487 9.232 -0.052 1.00 72.38 89 HIS A N 1
ATOM 685 C CA . HIS A 1 89 ? 6.397 10.011 -0.634 1.00 72.38 89 HIS A CA 1
ATOM 686 C C . HIS A 1 89 ? 5.705 10.846 0.444 1.00 72.38 89 HIS A C 1
ATOM 688 O O . HIS A 1 89 ? 5.808 10.546 1.633 1.00 72.38 89 HIS A O 1
ATOM 694 N N . GLY A 1 90 ? 5.010 11.909 0.033 1.00 74.94 90 GLY A N 1
ATOM 695 C CA . GLY A 1 90 ? 4.244 12.743 0.960 1.00 74.94 90 GLY A CA 1
ATOM 696 C C . GLY A 1 90 ? 3.247 11.912 1.775 1.00 74.94 90 GLY A C 1
ATOM 697 O O . GLY A 1 90 ? 2.644 10.977 1.262 1.00 74.94 90 GLY A O 1
ATOM 698 N N . GLN A 1 91 ? 3.074 12.261 3.047 1.00 84.50 91 GLN A N 1
ATOM 699 C CA . GLN A 1 91 ? 2.190 11.569 3.990 1.00 84.50 91 GLN A CA 1
ATOM 700 C C . GLN A 1 91 ? 0.782 12.181 3.928 1.00 84.50 91 GLN A C 1
ATOM 702 O O . GLN A 1 91 ? 0.311 12.838 4.858 1.00 84.50 91 GLN A O 1
ATOM 707 N N . ALA A 1 92 ? 0.138 12.050 2.765 1.00 81.81 92 ALA A N 1
ATOM 708 C CA . ALA A 1 92 ? -1.154 12.669 2.485 1.00 81.81 92 ALA A CA 1
ATOM 709 C C . ALA A 1 92 ? -2.240 12.156 3.443 1.00 81.81 92 ALA A C 1
ATOM 711 O O . ALA A 1 92 ? -2.474 10.957 3.560 1.00 81.81 92 ALA A O 1
ATOM 712 N N . GLY A 1 93 ? -2.899 13.072 4.156 1.00 81.50 93 GLY A N 1
ATOM 713 C CA . GLY A 1 93 ? -3.940 12.724 5.128 1.00 81.50 93 GLY A CA 1
ATOM 714 C C . GLY A 1 93 ? -3.433 12.099 6.434 1.00 81.50 93 GLY A C 1
ATOM 715 O O . GLY A 1 93 ? -4.261 11.845 7.313 1.00 81.50 93 GLY A O 1
ATOM 716 N N . SER A 1 94 ? -2.115 11.904 6.581 1.00 86.56 94 SER A N 1
ATOM 717 C CA . SER A 1 94 ? -1.480 11.445 7.817 1.00 86.56 94 SER A CA 1
ATOM 718 C C . SER A 1 94 ? -1.555 12.518 8.896 1.00 86.56 94 SER A C 1
ATOM 720 O O . SER A 1 94 ? -1.273 13.691 8.639 1.00 86.56 94 SER A O 1
ATOM 722 N N . LYS A 1 95 ? -1.896 12.121 10.125 1.00 83.81 95 LYS A N 1
ATOM 723 C CA . LYS A 1 95 ? -1.819 13.022 11.289 1.00 83.81 95 LYS A CA 1
ATOM 724 C C . LYS A 1 95 ? -0.415 13.076 11.884 1.00 83.81 95 LYS A C 1
ATOM 726 O O . LYS A 1 95 ? -0.059 14.068 12.510 1.00 83.81 95 LYS A O 1
ATOM 731 N N . THR A 1 96 ? 0.347 11.999 11.723 1.00 87.19 96 THR A N 1
ATOM 732 C CA . THR A 1 96 ? 1.613 11.773 12.430 1.00 87.19 96 THR A CA 1
ATOM 733 C C . THR A 1 96 ? 2.840 11.947 11.538 1.00 87.19 96 THR A C 1
ATOM 735 O O . THR A 1 96 ? 3.942 12.089 12.052 1.00 87.19 96 THR A O 1
ATOM 738 N N . GLY A 1 97 ? 2.665 11.944 10.213 1.00 88.25 97 GLY A N 1
ATOM 739 C CA . GLY A 1 97 ? 3.768 11.855 9.253 1.00 88.25 97 GLY A CA 1
ATOM 740 C C . GLY A 1 97 ? 4.370 10.448 9.136 1.00 88.25 97 GLY A C 1
ATOM 741 O O . GLY A 1 97 ? 5.410 10.288 8.502 1.00 88.25 97 GLY A O 1
ATOM 742 N N . SER A 1 98 ? 3.715 9.447 9.728 1.00 90.94 98 SER A N 1
ATOM 743 C CA . SER A 1 98 ? 4.198 8.068 9.842 1.00 90.94 98 SER A CA 1
ATOM 744 C C . SER A 1 98 ? 3.061 7.065 9.620 1.00 90.94 98 SER A C 1
ATOM 746 O O . SER A 1 98 ? 2.945 6.070 10.334 1.00 90.94 98 SER A O 1
ATOM 748 N N . THR A 1 99 ? 2.176 7.339 8.668 1.00 94.12 99 THR A N 1
ATOM 749 C CA . THR A 1 99 ? 1.034 6.476 8.351 1.00 94.12 99 THR A CA 1
ATOM 750 C C . THR A 1 99 ? 1.475 5.302 7.477 1.00 94.12 99 THR A C 1
ATOM 752 O O . THR A 1 99 ? 2.254 5.468 6.535 1.00 94.12 99 THR A O 1
ATOM 755 N N . ILE A 1 100 ? 0.949 4.114 7.772 1.00 94.62 100 ILE A N 1
ATOM 756 C CA . ILE A 1 100 ? 1.030 2.949 6.887 1.00 94.62 100 ILE A CA 1
ATOM 757 C C . ILE A 1 100 ? -0.162 3.021 5.935 1.00 94.62 100 ILE A C 1
ATOM 759 O O . ILE A 1 100 ? -1.309 3.127 6.369 1.00 94.62 100 ILE A O 1
ATOM 763 N N . TYR A 1 101 ? 0.120 2.982 4.637 1.00 95.69 101 TYR A N 1
ATOM 764 C CA . TYR A 1 101 ? -0.897 3.014 3.592 1.00 95.69 101 TYR A CA 1
ATOM 765 C C . TYR A 1 101 ? -1.106 1.610 3.048 1.00 95.69 101 TYR A C 1
ATOM 767 O O . TYR A 1 101 ? -0.155 0.971 2.594 1.00 95.69 101 TYR A O 1
ATOM 775 N N . VAL A 1 102 ? -2.350 1.151 3.061 1.00 97.12 102 VAL A N 1
ATOM 776 C CA . VAL A 1 102 ? -2.770 -0.085 2.395 1.00 97.12 102 VAL A CA 1
ATOM 777 C C . VAL A 1 102 ? -3.998 0.199 1.536 1.00 97.12 102 VAL A C 1
ATOM 779 O O . VAL A 1 102 ? -4.633 1.245 1.671 1.00 97.12 102 VAL A O 1
ATOM 782 N N . SER A 1 103 ? -4.331 -0.709 0.628 1.00 97.62 103 SER A N 1
ATOM 783 C CA . SER A 1 103 ? -5.495 -0.581 -0.245 1.00 97.62 103 SER A CA 1
ATOM 784 C C . SER A 1 103 ? -6.287 -1.877 -0.269 1.00 97.62 103 SER A C 1
ATOM 786 O O . SER A 1 103 ? -5.678 -2.936 -0.373 1.00 97.62 103 SER A O 1
ATOM 788 N N . PRO A 1 104 ? -7.625 -1.851 -0.258 1.00 97.06 104 PRO A N 1
ATOM 789 C CA . PRO A 1 104 ? -8.392 -3.055 -0.554 1.00 97.06 104 PRO A CA 1
ATOM 790 C C . PRO A 1 104 ? -8.278 -3.489 -2.030 1.00 97.06 104 PRO A C 1
ATOM 792 O O . PRO A 1 104 ? -8.725 -4.577 -2.382 1.00 97.06 104 PRO A O 1
ATOM 795 N N . SER A 1 105 ? -7.676 -2.663 -2.895 1.00 96.75 105 SER A N 1
ATOM 796 C CA . SER A 1 105 ? -7.426 -2.957 -4.304 1.00 96.75 105 SER A CA 1
ATOM 797 C C . SER A 1 105 ? -5.969 -3.355 -4.539 1.00 96.75 105 SER A C 1
ATOM 799 O O . SER A 1 105 ? -5.053 -2.542 -4.385 1.00 96.75 105 SER A O 1
ATOM 801 N N . LEU A 1 106 ? -5.751 -4.591 -4.999 1.00 96.50 106 LEU A N 1
ATOM 802 C CA . LEU A 1 106 ? -4.427 -5.039 -5.434 1.00 96.50 106 LEU A CA 1
ATOM 803 C C . LEU A 1 106 ? -3.923 -4.204 -6.620 1.00 96.50 106 LEU A C 1
ATOM 805 O O . LEU A 1 106 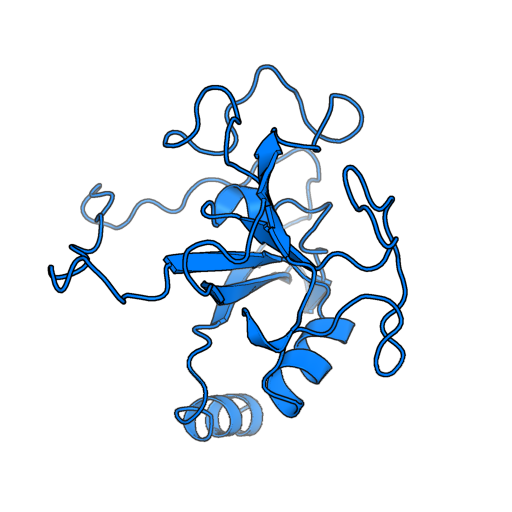? -2.761 -3.812 -6.635 1.00 96.50 106 LEU A O 1
ATOM 809 N N . ALA A 1 107 ? -4.795 -3.877 -7.581 1.00 95.38 107 ALA A N 1
ATOM 810 C CA . ALA A 1 107 ? -4.437 -3.064 -8.745 1.00 95.38 107 ALA A CA 1
ATOM 811 C C . ALA A 1 107 ? -3.938 -1.668 -8.337 1.00 95.38 107 ALA A C 1
ATOM 813 O O . ALA A 1 107 ? -2.945 -1.177 -8.874 1.00 95.38 107 ALA A O 1
ATOM 814 N N . TYR A 1 108 ? -4.582 -1.053 -7.340 1.00 96.00 108 TYR A N 1
ATOM 815 C CA . TYR A 1 108 ? -4.144 0.225 -6.789 1.00 96.00 108 TYR A CA 1
ATOM 816 C C . TYR A 1 108 ? -2.816 0.103 -6.039 1.00 96.00 108 TYR A C 1
ATOM 818 O O . TYR A 1 108 ? -1.893 0.872 -6.308 1.00 96.00 108 TYR A O 1
ATOM 826 N N . ALA A 1 109 ? -2.681 -0.889 -5.153 1.00 96.62 109 ALA A N 1
ATOM 827 C CA . ALA A 1 109 ? -1.443 -1.136 -4.412 1.00 96.62 109 ALA A CA 1
ATOM 828 C C . ALA A 1 109 ? -0.249 -1.445 -5.336 1.00 96.62 109 ALA A C 1
ATOM 830 O O . ALA A 1 109 ? 0.879 -1.054 -5.042 1.00 96.62 109 ALA A O 1
ATOM 831 N N . MET A 1 110 ? -0.491 -2.093 -6.477 1.00 95.75 110 MET A N 1
ATOM 832 C CA . MET A 1 110 ? 0.525 -2.433 -7.476 1.00 95.75 110 MET A CA 1
ATOM 833 C C . MET A 1 110 ? 0.885 -1.280 -8.419 1.00 95.75 110 MET A C 1
ATOM 835 O O . MET A 1 110 ? 1.780 -1.430 -9.251 1.00 95.75 110 MET A O 1
ATOM 839 N N . HIS A 1 111 ? 0.250 -0.111 -8.306 1.00 94.62 111 HIS A N 1
ATOM 840 C CA . HIS A 1 111 ? 0.612 1.027 -9.146 1.00 94.62 111 HIS A CA 1
ATOM 841 C C . HIS A 1 111 ? 2.109 1.383 -8.971 1.00 94.62 111 HIS A C 1
ATOM 843 O O . HIS A 1 111 ? 2.578 1.421 -7.830 1.00 94.62 111 HIS A O 1
ATOM 849 N N . PRO A 1 112 ? 2.869 1.714 -10.041 1.00 93.31 112 PRO A N 1
ATOM 850 C CA . PRO A 1 112 ? 4.324 1.936 -9.973 1.00 93.31 112 PRO A CA 1
ATOM 851 C C . PRO A 1 112 ? 4.814 2.988 -8.964 1.00 93.31 112 PRO A C 1
ATOM 853 O O . PRO A 1 112 ? 5.978 2.983 -8.564 1.00 93.31 112 PRO A O 1
ATOM 856 N N . VAL A 1 113 ? 3.928 3.899 -8.549 1.00 92.06 113 VAL A N 1
ATOM 857 C CA . VAL A 1 113 ? 4.192 4.878 -7.478 1.00 92.06 113 VAL A CA 1
ATOM 858 C C . VAL A 1 113 ? 4.311 4.212 -6.104 1.00 92.06 113 VAL A C 1
ATOM 860 O O . VAL A 1 113 ? 5.112 4.660 -5.291 1.00 92.06 113 VAL A O 1
ATOM 863 N N . TYR A 1 114 ? 3.540 3.156 -5.846 1.00 93.06 114 TYR A N 1
ATOM 864 C CA . TYR A 1 114 ? 3.512 2.448 -4.564 1.00 93.06 114 TYR A CA 1
ATOM 865 C C . TYR A 1 114 ? 4.357 1.173 -4.597 1.00 93.06 114 TYR A C 1
ATOM 867 O O . TYR A 1 114 ? 5.137 0.927 -3.680 1.00 93.06 114 TYR A O 1
ATOM 875 N N . SER A 1 115 ? 4.275 0.404 -5.684 1.00 95.00 115 SER A N 1
ATOM 876 C CA . SER A 1 115 ? 5.098 -0.784 -5.908 1.00 95.00 115 SER A CA 1
ATOM 877 C C . SER A 1 115 ? 6.114 -0.518 -7.012 1.00 95.00 115 SER A C 1
ATOM 879 O O . SER A 1 115 ? 5.781 -0.504 -8.192 1.00 95.00 115 SER A O 1
ATOM 881 N N . THR A 1 116 ? 7.368 -0.241 -6.659 1.00 93.88 116 THR A N 1
ATOM 882 C CA . THR A 1 116 ? 8.377 0.120 -7.669 1.00 93.88 116 THR A CA 1
ATOM 883 C C . THR A 1 116 ? 8.778 -1.094 -8.505 1.00 93.88 116 THR A C 1
ATOM 885 O O . THR A 1 116 ? 9.150 -2.131 -7.957 1.00 93.88 116 THR A O 1
ATOM 888 N N . VAL A 1 117 ? 8.766 -0.932 -9.830 1.00 94.38 117 VAL A N 1
ATOM 889 C CA . VAL A 1 117 ? 9.237 -1.945 -10.782 1.00 94.38 117 VAL A CA 1
ATOM 890 C C . VAL A 1 117 ? 10.742 -2.179 -10.602 1.00 94.38 117 VAL A C 1
ATOM 892 O O . VAL A 1 117 ? 11.519 -1.224 -10.568 1.00 94.38 117 VAL A O 1
ATOM 895 N N . PHE A 1 118 ? 11.173 -3.436 -10.523 1.00 93.06 118 PHE A N 1
ATOM 896 C CA . PHE A 1 118 ? 12.586 -3.823 -10.462 1.00 93.06 118 PHE A CA 1
ATOM 897 C C . PHE A 1 118 ? 12.924 -4.869 -11.527 1.00 93.06 118 PHE A C 1
ATOM 899 O O . PHE A 1 118 ? 12.063 -5.625 -11.967 1.00 93.06 118 PHE A O 1
ATOM 906 N N . ALA A 1 119 ? 14.185 -4.905 -11.960 1.00 94.19 119 ALA A N 1
ATOM 907 C CA . ALA A 1 119 ? 14.658 -5.888 -12.929 1.00 94.19 119 ALA A CA 1
ATOM 908 C C . ALA A 1 119 ? 14.933 -7.243 -12.255 1.00 94.19 119 ALA A C 1
ATOM 910 O O . ALA A 1 119 ? 15.510 -7.292 -11.169 1.00 94.19 119 ALA A O 1
ATOM 911 N N . MET A 1 120 ? 14.562 -8.331 -12.928 1.00 92.81 120 MET A N 1
ATOM 912 C CA . MET A 1 120 ? 14.771 -9.720 -12.487 1.00 92.81 120 MET A CA 1
ATOM 913 C C . MET A 1 120 ? 15.704 -10.519 -13.410 1.00 92.81 120 MET A C 1
ATOM 915 O O . MET A 1 120 ? 15.957 -11.698 -13.180 1.00 92.81 120 MET A O 1
ATOM 919 N N . GLY A 1 121 ? 16.220 -9.886 -14.461 1.00 91.19 121 GLY A N 1
ATOM 920 C CA . GLY A 1 121 ? 17.051 -10.509 -15.485 1.00 91.19 121 GLY A CA 1
ATOM 921 C C . GLY A 1 121 ? 16.913 -9.771 -16.810 1.00 91.19 121 GLY A C 1
ATOM 922 O O . GLY A 1 121 ? 16.278 -8.716 -16.885 1.00 91.19 121 GLY A O 1
ATOM 923 N N . GLU A 1 122 ? 17.494 -10.322 -17.874 1.00 92.69 122 GLU A N 1
ATOM 924 C CA . GLU A 1 122 ? 17.341 -9.747 -19.211 1.00 92.69 122 GLU A CA 1
ATOM 925 C C . GLU A 1 122 ? 15.867 -9.747 -19.625 1.00 92.69 122 GLU A C 1
ATOM 927 O O . GLU A 1 122 ? 15.241 -10.801 -19.715 1.00 92.69 122 GLU A O 1
ATOM 932 N N . ASN A 1 123 ? 15.317 -8.559 -19.886 1.00 91.94 123 ASN A N 1
ATOM 933 C CA . ASN A 1 123 ? 13.924 -8.345 -20.295 1.00 91.94 123 ASN A CA 1
ATOM 934 C C . ASN A 1 123 ? 12.862 -8.870 -19.311 1.00 91.94 123 ASN A C 1
ATOM 936 O O . ASN A 1 123 ? 11.735 -9.104 -19.739 1.00 91.94 123 ASN A O 1
ATOM 940 N N . HIS A 1 124 ? 13.199 -9.043 -18.027 1.00 88.50 124 HIS A N 1
ATOM 941 C CA . HIS A 1 124 ? 12.248 -9.447 -16.988 1.00 88.50 124 HIS A CA 1
ATOM 942 C C . HIS A 1 124 ? 12.145 -8.380 -15.906 1.00 88.50 124 HIS A C 1
ATOM 944 O O . HIS A 1 124 ? 13.161 -7.914 -15.379 1.00 88.50 124 HIS A O 1
ATOM 950 N N . PHE A 1 125 ? 10.914 -8.026 -15.556 1.00 92.56 125 PHE A N 1
ATOM 951 C CA . PHE A 1 125 ? 10.615 -7.027 -14.538 1.00 92.56 125 PHE A CA 1
ATOM 952 C C . PHE A 1 125 ? 9.558 -7.545 -13.568 1.00 92.56 125 PHE A C 1
ATOM 954 O O . PHE A 1 125 ? 8.699 -8.339 -13.953 1.00 92.56 125 PHE A O 1
ATOM 961 N N . GLY A 1 126 ? 9.636 -7.076 -12.326 1.00 93.00 126 GLY A N 1
ATOM 962 C CA . GLY A 1 126 ? 8.733 -7.449 -11.249 1.00 93.00 126 GLY A CA 1
ATOM 963 C C . GLY A 1 126 ? 8.247 -6.250 -10.445 1.00 93.00 126 GLY A C 1
ATOM 964 O O . GLY A 1 126 ? 8.906 -5.211 -10.380 1.00 93.00 126 GLY A O 1
ATOM 965 N N . GLN A 1 127 ? 7.097 -6.424 -9.806 1.00 96.19 127 GLN A N 1
ATOM 966 C CA . GLN A 1 127 ? 6.538 -5.551 -8.773 1.00 96.19 127 GLN A CA 1
ATOM 967 C C . GLN A 1 127 ? 6.057 -6.424 -7.609 1.00 96.19 127 GLN A C 1
ATOM 969 O O . GLN A 1 127 ? 5.717 -7.590 -7.813 1.00 96.19 127 GLN A O 1
ATOM 974 N N . ILE A 1 128 ? 6.056 -5.869 -6.396 1.00 95.44 128 ILE A N 1
ATOM 975 C CA . ILE A 1 128 ? 5.712 -6.591 -5.165 1.00 95.44 128 ILE A CA 1
ATOM 976 C C . ILE A 1 128 ? 4.600 -5.865 -4.409 1.00 95.44 128 ILE A C 1
ATOM 978 O O . ILE A 1 128 ? 4.707 -4.664 -4.126 1.00 95.44 128 ILE A O 1
ATOM 982 N N . ALA A 1 129 ? 3.586 -6.626 -4.005 1.00 96.56 129 ALA A N 1
ATOM 983 C CA . ALA A 1 129 ? 2.643 -6.241 -2.966 1.00 96.56 129 ALA A CA 1
ATOM 984 C C . ALA A 1 129 ? 2.440 -7.390 -1.972 1.00 96.56 129 ALA A C 1
ATOM 986 O O . ALA A 1 129 ? 2.500 -8.567 -2.334 1.00 96.56 129 ALA A O 1
ATOM 987 N N . PHE A 1 130 ? 2.189 -7.025 -0.718 1.00 96.19 130 PHE A N 1
ATOM 988 C CA . PHE A 1 130 ? 1.821 -7.956 0.344 1.00 96.19 130 PHE A CA 1
ATOM 989 C C . PHE A 1 130 ? 0.317 -7.921 0.559 1.00 96.19 130 PHE A C 1
ATOM 991 O O . PHE A 1 130 ? -0.228 -6.832 0.747 1.00 96.19 130 PHE A O 1
ATOM 998 N N . GLU A 1 131 ? -0.336 -9.082 0.569 1.00 96.12 131 GLU A N 1
ATOM 999 C CA . GLU A 1 131 ? -1.650 -9.200 1.195 1.00 96.12 131 GLU A CA 1
ATOM 1000 C C . GLU A 1 131 ? -1.478 -9.121 2.712 1.00 96.12 131 GLU A C 1
ATOM 1002 O O . GLU A 1 131 ? -0.648 -9.819 3.292 1.00 96.12 131 GLU A O 1
ATOM 1007 N N . VAL A 1 132 ? -2.256 -8.254 3.347 1.00 95.06 132 VAL A N 1
ATOM 1008 C CA . VAL A 1 132 ? -2.225 -8.026 4.789 1.00 95.06 132 VAL A CA 1
ATOM 1009 C C . VAL A 1 132 ? -3.623 -8.082 5.375 1.00 95.06 132 VAL A C 1
ATOM 1011 O O . VAL A 1 132 ? -4.632 -7.865 4.695 1.00 95.06 132 VAL A O 1
ATOM 1014 N N . ARG A 1 133 ? -3.683 -8.374 6.670 1.00 94.94 133 ARG A N 1
ATOM 1015 C CA . ARG A 1 133 ? -4.916 -8.376 7.448 1.00 94.94 133 ARG A CA 1
ATOM 1016 C C . ARG A 1 133 ? -4.945 -7.089 8.250 1.00 94.94 133 ARG A C 1
ATOM 1018 O O . ARG A 1 133 ? -3.970 -6.768 8.891 1.00 94.94 133 ARG A O 1
ATOM 1025 N N . VAL A 1 134 ? -6.064 -6.382 8.266 1.00 95.19 134 VAL A N 1
ATOM 1026 C CA . VAL A 1 134 ? -6.214 -5.103 8.962 1.00 95.19 134 VAL A CA 1
ATOM 1027 C C . VAL A 1 134 ? -7.273 -5.222 10.048 1.00 95.19 134 VAL A C 1
ATOM 1029 O O . VAL A 1 134 ? -8.397 -5.673 9.781 1.00 95.19 134 VAL A O 1
ATOM 1032 N N . ARG A 1 135 ? -6.942 -4.787 11.268 1.00 94.25 135 ARG A N 1
ATOM 1033 C CA . ARG A 1 135 ? -7.889 -4.763 12.390 1.00 94.25 135 ARG A CA 1
ATOM 1034 C C . ARG A 1 135 ? -9.117 -3.900 12.032 1.00 94.25 135 ARG A C 1
ATOM 1036 O O . ARG A 1 135 ? -8.971 -2.765 11.581 1.00 94.25 135 ARG A O 1
ATOM 1043 N N . PRO A 1 136 ? -10.358 -4.379 12.215 1.00 93.06 136 PRO A N 1
ATOM 1044 C CA . PRO A 1 136 ? -11.536 -3.557 11.949 1.00 93.06 136 PRO A CA 1
ATOM 1045 C C . PRO A 1 136 ? -11.552 -2.284 12.812 1.00 93.06 136 PRO A C 1
ATOM 1047 O O . PRO A 1 136 ? -11.320 -2.342 14.016 1.00 93.06 136 PRO A O 1
ATOM 1050 N N . GLY A 1 137 ? -11.833 -1.132 12.196 1.00 93.44 137 GLY A N 1
ATOM 1051 C CA . GLY A 1 137 ? -11.940 0.156 12.892 1.00 93.44 137 GLY A CA 1
ATOM 1052 C C . GLY A 1 137 ? -10.612 0.833 13.258 1.00 93.44 137 GLY A C 1
ATOM 1053 O O . GLY A 1 137 ? -10.645 1.943 13.784 1.00 93.44 137 GLY A O 1
ATOM 1054 N N . SER A 1 138 ? -9.458 0.220 12.968 1.00 94.50 138 SER A N 1
ATOM 1055 C CA . SER A 1 138 ? -8.139 0.824 13.221 1.00 94.50 138 SER A CA 1
ATOM 1056 C C . SER A 1 138 ? -7.668 1.783 12.124 1.00 94.50 138 SER A C 1
ATOM 1058 O O . SER A 1 138 ? -6.741 2.565 12.332 1.00 94.50 138 SER A O 1
ATOM 1060 N N . TYR A 1 139 ? -8.294 1.727 10.949 1.00 95.75 139 TYR A N 1
ATOM 1061 C CA . TYR A 1 139 ? -7.906 2.509 9.785 1.00 95.75 139 TYR A CA 1
ATOM 1062 C C . TYR A 1 139 ? -8.891 3.637 9.503 1.00 95.75 139 TYR A C 1
ATOM 1064 O O . TYR A 1 139 ? -10.086 3.562 9.795 1.00 95.75 139 TYR A O 1
ATOM 1072 N N . LYS A 1 140 ? -8.377 4.688 8.867 1.00 95.75 140 LYS A N 1
ATOM 1073 C CA . LYS A 1 140 ? -9.189 5.735 8.253 1.00 95.75 140 LYS A CA 1
ATOM 1074 C C . LYS A 1 140 ? -9.253 5.499 6.748 1.00 95.75 140 LYS A C 1
ATOM 1076 O O . LYS A 1 140 ? -8.215 5.443 6.095 1.00 95.75 140 LYS A O 1
ATOM 1081 N N . GLU A 1 141 ? -10.460 5.435 6.200 1.00 95.25 141 GLU A N 1
ATOM 1082 C CA . GLU A 1 141 ? -10.658 5.422 4.750 1.00 95.25 141 GLU A CA 1
ATOM 1083 C C . GLU A 1 141 ? -10.347 6.796 4.140 1.00 95.25 141 GLU A C 1
ATOM 1085 O O . GLU A 1 141 ? -10.721 7.853 4.662 1.00 95.25 141 GLU A O 1
ATOM 1090 N N . GLY A 1 142 ? -9.634 6.765 3.023 1.00 92.19 142 GLY A N 1
ATOM 1091 C CA . GLY A 1 142 ? -9.280 7.900 2.196 1.00 92.19 142 GLY A CA 1
ATOM 1092 C C . GLY A 1 142 ? -9.684 7.674 0.741 1.00 92.19 142 GLY A C 1
ATOM 1093 O O . GLY A 1 142 ? -9.893 6.550 0.280 1.00 92.19 142 GLY A O 1
ATOM 1094 N N . ASN A 1 143 ? -9.783 8.781 0.011 1.00 91.38 143 ASN A N 1
ATOM 1095 C CA . ASN A 1 143 ? -9.867 8.751 -1.446 1.00 91.38 143 ASN A CA 1
ATOM 1096 C C . ASN A 1 143 ? -8.491 8.436 -2.033 1.00 91.38 143 ASN A C 1
ATOM 1098 O O . ASN A 1 143 ? -7.478 8.701 -1.388 1.00 91.38 143 ASN A O 1
ATOM 1102 N N . ARG A 1 144 ? -8.450 7.977 -3.289 1.00 88.88 144 ARG A N 1
ATOM 1103 C CA . ARG A 1 144 ? -7.186 7.851 -4.029 1.00 88.88 144 ARG A CA 1
ATOM 1104 C C . ARG A 1 144 ? -6.335 9.127 -3.940 1.00 88.88 144 ARG A C 1
ATOM 1106 O O . ARG A 1 144 ? -6.818 10.222 -4.241 1.00 88.88 144 ARG A O 1
ATOM 1113 N N . THR A 1 145 ? -5.058 8.979 -3.598 1.00 88.50 145 THR A N 1
ATOM 1114 C CA . THR A 1 145 ? -4.060 10.060 -3.675 1.00 88.50 145 THR A CA 1
ATOM 1115 C C . THR A 1 145 ? -3.283 10.058 -4.992 1.00 88.50 145 THR A C 1
ATOM 1117 O O . THR A 1 145 ? -2.580 11.026 -5.301 1.00 88.50 145 THR A O 1
ATOM 1120 N N . LEU A 1 146 ? -3.452 9.028 -5.834 1.00 87.75 146 LEU A N 1
ATOM 1121 C CA . LEU A 1 146 ? -3.007 9.063 -7.228 1.00 87.75 146 LEU A CA 1
ATOM 1122 C C . LEU A 1 146 ? -3.816 10.100 -8.019 1.00 87.75 146 LEU A C 1
ATOM 1124 O O . LEU A 1 146 ? -4.943 9.867 -8.456 1.00 87.75 146 LEU A O 1
ATOM 1128 N N . HIS A 1 147 ? -3.212 11.272 -8.205 1.00 85.44 147 HIS A N 1
ATOM 1129 C CA . HIS A 1 147 ? -3.751 12.370 -9.005 1.00 85.44 147 HIS A CA 1
ATOM 1130 C C . HIS A 1 147 ? -3.100 12.442 -10.396 1.00 85.44 147 HIS A C 1
ATOM 1132 O O . HIS A 1 147 ? -2.140 11.730 -10.691 1.00 85.44 147 HIS A O 1
ATOM 1138 N N . LYS A 1 148 ? -3.573 13.390 -11.224 1.00 78.81 148 LYS A N 1
ATOM 1139 C CA . LYS A 1 148 ? -3.163 13.629 -12.626 1.00 78.81 148 LYS A CA 1
ATOM 1140 C C . LYS A 1 148 ? -1.655 13.628 -12.901 1.00 78.81 148 LYS A C 1
ATOM 1142 O O . LYS A 1 148 ? -1.251 13.385 -14.028 1.00 78.81 148 LYS A O 1
ATOM 1147 N N . LYS A 1 149 ? -0.820 13.917 -11.897 1.00 83.56 149 LYS A N 1
ATOM 1148 C CA . LYS A 1 149 ? 0.644 13.877 -12.031 1.00 83.56 149 LYS A CA 1
ATOM 1149 C C . LYS A 1 149 ? 1.177 12.467 -12.317 1.00 83.56 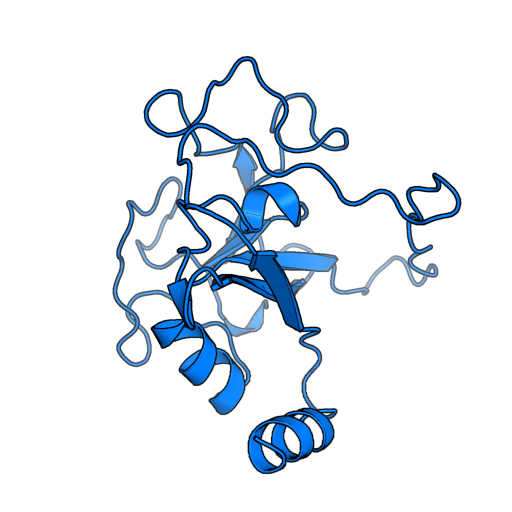149 LYS A C 1
ATOM 1151 O O . LYS A 1 149 ? 2.230 12.336 -12.928 1.00 83.56 149 LYS A O 1
ATOM 1156 N N . HIS A 1 150 ? 0.485 11.442 -11.833 1.00 81.62 150 HIS A N 1
ATOM 1157 C CA . HIS A 1 150 ? 0.966 10.063 -11.845 1.00 81.62 150 HIS A CA 1
ATOM 1158 C C . HIS A 1 150 ? 0.019 9.090 -12.540 1.00 81.62 150 HIS A C 1
ATOM 1160 O O . HIS A 1 150 ? 0.445 7.992 -12.873 1.00 81.62 150 HIS A O 1
ATOM 1166 N N . PHE A 1 151 ? -1.242 9.473 -12.739 1.00 84.44 151 PHE A N 1
ATOM 1167 C CA . PHE A 1 151 ? -2.256 8.604 -13.313 1.00 84.44 151 PHE A CA 1
ATOM 1168 C C . PHE A 1 151 ? -3.344 9.435 -14.000 1.00 84.44 151 PHE A C 1
ATOM 1170 O O . PHE A 1 151 ? -3.755 10.477 -13.477 1.00 84.44 151 PHE A O 1
ATOM 1177 N N . ASP A 1 152 ? -3.824 8.983 -15.159 1.00 87.06 152 ASP A N 1
ATOM 1178 C CA . ASP A 1 152 ? -4.963 9.615 -15.818 1.00 87.06 152 ASP A CA 1
ATOM 1179 C C . ASP A 1 152 ? -6.227 9.374 -14.988 1.00 87.06 152 ASP A C 1
ATOM 1181 O O . ASP A 1 152 ? -6.774 8.279 -14.933 1.00 87.06 152 ASP A O 1
ATOM 1185 N N . THR A 1 153 ? -6.719 10.430 -14.342 1.00 86.69 153 THR A N 1
ATOM 1186 C CA . THR A 1 153 ? -7.888 10.359 -13.461 1.00 86.69 153 THR A CA 1
ATOM 1187 C C . THR A 1 153 ? -9.182 9.943 -14.165 1.00 86.69 153 THR A C 1
ATOM 1189 O O . THR A 1 153 ? -10.145 9.646 -13.457 1.00 86.69 153 THR A O 1
ATOM 1192 N N . SER A 1 154 ? -9.221 9.959 -15.505 1.00 86.88 154 SER A N 1
ATOM 1193 C CA . SER A 1 154 ? -10.345 9.452 -16.301 1.00 86.88 154 SER A CA 1
ATOM 1194 C C . SER A 1 154 ? -10.364 7.925 -16.414 1.00 86.88 154 SER A C 1
ATOM 1196 O O . SER A 1 154 ? -11.419 7.350 -16.676 1.00 86.88 154 SER A O 1
ATOM 1198 N N . LEU A 1 155 ? -9.230 7.265 -16.165 1.00 87.06 155 LEU A N 1
ATOM 1199 C CA . LEU A 1 155 ? -9.133 5.814 -16.129 1.00 87.06 155 LEU A CA 1
ATOM 1200 C C . LEU A 1 155 ? -9.571 5.280 -14.759 1.00 87.06 155 LEU A C 1
ATOM 1202 O O . LEU A 1 155 ? -9.362 5.904 -13.710 1.00 87.06 155 LEU A O 1
ATOM 1206 N N . GLN A 1 156 ? -10.181 4.098 -14.770 1.00 90.81 156 GLN A N 1
ATOM 1207 C CA . GLN A 1 156 ? -10.494 3.345 -13.560 1.00 90.81 156 GLN A CA 1
ATOM 1208 C C . GLN A 1 156 ? -9.335 2.395 -13.267 1.00 90.81 156 GLN A C 1
ATOM 1210 O O . 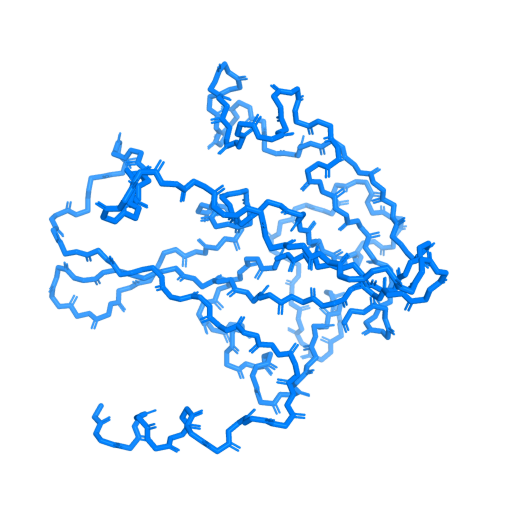GLN A 1 156 ? -8.974 1.584 -14.113 1.00 90.81 156 GLN A O 1
ATOM 1215 N N . ILE A 1 157 ? -8.748 2.514 -12.074 1.00 90.75 157 ILE A N 1
ATOM 1216 C CA . ILE A 1 157 ? -7.684 1.604 -11.619 1.00 90.75 157 ILE A CA 1
ATOM 1217 C C . ILE A 1 157 ? -8.282 0.246 -11.250 1.00 90.75 157 ILE A C 1
ATOM 1219 O O . ILE A 1 157 ? -7.703 -0.794 -11.544 1.00 90.75 157 ILE A O 1
ATOM 1223 N N . ASP A 1 158 ? -9.449 0.273 -10.609 1.00 93.00 158 ASP A N 1
ATOM 1224 C CA . ASP A 1 158 ? -10.156 -0.910 -10.148 1.00 93.00 158 ASP A CA 1
ATOM 1225 C C . ASP A 1 158 ? -11.659 -0.726 -10.369 1.00 93.00 158 ASP A C 1
ATOM 1227 O O . ASP A 1 158 ? -12.248 0.269 -9.939 1.00 93.00 158 ASP A O 1
ATOM 1231 N N . LEU A 1 159 ? -12.280 -1.697 -11.041 1.00 90.75 159 LEU A N 1
ATOM 1232 C CA . LEU A 1 159 ? -13.709 -1.690 -11.355 1.00 90.75 159 LEU A CA 1
ATOM 1233 C C . LEU A 1 159 ? -14.588 -1.785 -10.098 1.00 90.75 159 LEU A C 1
ATOM 1235 O O . LEU A 1 159 ? -15.743 -1.364 -10.129 1.00 90.75 159 LEU A O 1
ATOM 1239 N N . ALA A 1 160 ? -14.061 -2.317 -8.992 1.00 91.94 160 ALA A N 1
ATOM 1240 C CA . ALA A 1 160 ? -14.763 -2.363 -7.712 1.00 91.94 160 ALA A CA 1
ATOM 1241 C C . ALA A 1 160 ? -14.823 -0.993 -7.010 1.00 91.94 160 ALA A C 1
ATOM 1243 O O . ALA A 1 160 ? -15.657 -0.812 -6.123 1.00 91.94 160 ALA A O 1
ATOM 1244 N N . TYR A 1 161 ? -13.983 -0.037 -7.423 1.00 92.44 161 TYR A N 1
ATOM 1245 C CA . TYR A 1 161 ? -13.859 1.299 -6.833 1.00 92.44 161 TYR A CA 1
ATOM 1246 C C . TYR A 1 161 ? -13.933 2.392 -7.916 1.00 92.44 161 TYR A C 1
ATOM 1248 O O . TYR A 1 161 ? -12.960 3.118 -8.147 1.00 92.44 161 TYR A O 1
ATOM 1256 N N . PRO A 1 162 ? -15.079 2.524 -8.610 1.00 89.88 162 PRO A N 1
ATOM 1257 C CA . PRO A 1 162 ? -15.191 3.328 -9.830 1.00 89.88 162 PRO A CA 1
ATOM 1258 C C . PRO A 1 162 ? -14.988 4.836 -9.618 1.00 89.88 162 PRO A C 1
ATOM 1260 O O . PRO A 1 162 ? -14.591 5.535 -10.550 1.00 89.88 162 PRO A O 1
ATOM 1263 N N . ASP A 1 163 ? -15.245 5.347 -8.414 1.00 90.19 163 ASP A N 1
ATOM 1264 C CA . ASP A 1 163 ? -15.032 6.746 -8.020 1.00 90.19 163 ASP A CA 1
ATOM 1265 C C . ASP A 1 163 ? -13.718 6.962 -7.243 1.00 90.19 163 ASP A C 1
ATOM 1267 O O . ASP A 1 163 ? -13.331 8.096 -6.947 1.00 90.19 163 ASP A O 1
ATOM 1271 N N . GLY A 1 164 ? -13.001 5.876 -6.948 1.00 89.75 164 GLY A N 1
ATOM 1272 C CA . GLY A 1 164 ? -11.783 5.860 -6.154 1.00 89.75 164 GLY A CA 1
ATOM 1273 C C . GLY A 1 164 ? -11.967 6.182 -4.668 1.00 89.75 164 GLY A C 1
ATOM 1274 O O . GLY A 1 164 ? -10.965 6.435 -3.989 1.00 89.75 164 GLY A O 1
ATOM 1275 N N . PHE A 1 165 ? -13.203 6.197 -4.161 1.00 92.50 165 PHE A N 1
ATOM 1276 C CA . PHE A 1 165 ? -13.484 6.304 -2.731 1.00 92.50 165 PHE A CA 1
ATOM 1277 C C . PHE A 1 165 ? -13.118 4.993 -2.023 1.00 92.50 165 PHE A C 1
ATOM 1279 O O . PHE A 1 165 ? -13.368 3.909 -2.543 1.00 92.50 165 PHE A O 1
ATOM 1286 N N . GLY A 1 166 ? -12.504 5.076 -0.840 1.00 92.88 166 GLY A N 1
ATOM 1287 C CA . GLY A 1 166 ? -12.140 3.893 -0.049 1.00 92.88 166 GLY A CA 1
ATOM 1288 C C . GLY A 1 166 ? -10.974 3.072 -0.615 1.00 92.88 166 GLY A C 1
ATOM 1289 O O . GLY A 1 166 ? -10.706 1.980 -0.116 1.00 92.88 166 GLY A O 1
ATOM 1290 N N . LEU A 1 167 ? -10.266 3.586 -1.630 1.00 94.38 167 LEU A N 1
ATOM 1291 C CA . LEU A 1 167 ? -9.078 2.941 -2.203 1.00 94.38 167 LEU A CA 1
ATOM 1292 C C . LEU A 1 167 ? -7.842 3.032 -1.308 1.00 94.38 167 LEU A C 1
ATOM 1294 O O . LEU A 1 167 ? -6.887 2.296 -1.541 1.00 94.38 167 LEU A O 1
ATOM 1298 N N . GLU A 1 168 ? -7.831 3.901 -0.302 1.00 95.50 168 GLU A N 1
ATOM 1299 C CA . GLU A 1 168 ? -6.709 4.020 0.628 1.00 95.50 168 GLU A CA 1
ATOM 1300 C C . GLU A 1 168 ? -7.173 3.872 2.065 1.00 95.50 168 GLU A C 1
ATOM 1302 O O . GLU A 1 168 ? -8.102 4.546 2.505 1.00 95.50 168 GLU A O 1
ATOM 1307 N N . TRP A 1 169 ? -6.500 3.006 2.811 1.00 96.62 169 TRP A N 1
ATOM 1308 C CA . TRP A 1 169 ? -6.684 2.827 4.242 1.00 96.62 169 TRP A CA 1
ATOM 1309 C C . TRP A 1 169 ? -5.415 3.282 4.951 1.00 96.62 169 TRP A C 1
ATOM 1311 O O . TRP A 1 169 ? -4.312 2.812 4.663 1.00 96.62 169 TRP A O 1
ATOM 1321 N N . LEU A 1 170 ? -5.586 4.237 5.858 1.00 95.94 170 LEU A N 1
ATOM 1322 C CA . LEU A 1 170 ? -4.511 4.875 6.603 1.00 95.94 170 LEU A CA 1
ATOM 1323 C C . LEU A 1 170 ? -4.472 4.280 8.009 1.00 95.94 170 LEU A C 1
ATOM 1325 O O . LEU A 1 170 ? -5.415 4.486 8.778 1.00 95.94 170 LEU A O 1
ATOM 1329 N N . LEU A 1 171 ? -3.388 3.578 8.342 1.00 95.31 171 LEU A N 1
ATOM 1330 C CA . LEU A 1 171 ? -3.142 3.035 9.677 1.00 95.31 171 LEU A CA 1
ATOM 1331 C C . LEU A 1 171 ? -2.067 3.836 10.410 1.00 95.31 171 LEU A C 1
ATOM 1333 O O . LEU A 1 171 ? -1.054 4.234 9.833 1.00 95.31 171 LEU A O 1
ATOM 1337 N N . GLU A 1 172 ? -2.274 4.039 11.707 1.00 94.25 172 GLU A N 1
ATOM 1338 C CA . GLU A 1 172 ? -1.354 4.788 12.574 1.00 94.25 172 GLU A CA 1
ATOM 1339 C C . GLU A 1 172 ? -0.556 3.877 13.525 1.00 94.25 172 GLU A C 1
ATOM 1341 O O . GLU A 1 172 ? 0.277 4.369 14.284 1.00 94.25 172 GLU A O 1
ATOM 1346 N N . SER A 1 173 ? -0.783 2.561 13.486 1.00 92.94 173 SER A N 1
ATOM 1347 C CA . SER A 1 173 ? -0.075 1.557 14.286 1.00 92.94 173 SER A CA 1
ATOM 1348 C C . SER A 1 173 ? 0.265 0.337 13.433 1.00 92.94 173 SER A C 1
ATOM 1350 O O . SER A 1 173 ? -0.539 -0.082 12.602 1.00 92.94 173 SER A O 1
ATOM 1352 N N . SER A 1 174 ? 1.443 -0.246 13.653 1.00 92.00 174 SER A N 1
ATOM 1353 C CA . SER A 1 174 ? 1.838 -1.518 13.038 1.00 92.00 174 SER A CA 1
ATOM 1354 C C . SER A 1 174 ? 1.193 -2.733 13.711 1.00 92.00 174 SER A C 1
ATOM 1356 O O . SER A 1 174 ? 1.253 -3.820 13.169 1.00 92.00 174 SER A O 1
ATOM 1358 N N . GLU A 1 175 ? 0.574 -2.579 14.886 1.00 91.81 175 GLU A N 1
ATOM 1359 C CA . GLU A 1 175 ? -0.175 -3.662 15.558 1.00 91.81 175 GLU A CA 1
ATOM 1360 C C . GLU A 1 175 ? -1.578 -3.890 14.965 1.00 91.81 175 GLU A C 1
ATOM 1362 O O . GLU A 1 175 ? -2.349 -4.735 15.437 1.00 91.81 175 GLU A O 1
ATOM 1367 N N . ASP A 1 176 ? -1.935 -3.080 13.973 1.00 92.44 176 ASP A N 1
ATOM 1368 C CA . ASP A 1 176 ? -3.232 -3.082 13.313 1.00 92.44 176 ASP A CA 1
ATOM 1369 C C . ASP A 1 176 ? -3.185 -3.676 11.900 1.00 92.44 176 ASP A C 1
ATOM 1371 O O . ASP A 1 176 ? -4.217 -3.659 11.219 1.00 92.44 176 ASP A O 1
ATOM 1375 N N . VAL A 1 177 ? -2.016 -4.177 11.472 1.00 90.06 177 VAL A N 1
ATOM 1376 C CA . VAL A 1 177 ? -1.745 -4.742 10.142 1.00 90.06 177 VAL A CA 1
ATOM 1377 C C . VAL A 1 177 ? -0.748 -5.900 10.171 1.00 90.06 177 VAL A C 1
ATOM 1379 O O . VAL A 1 177 ? 0.146 -5.875 11.042 1.00 90.06 177 VAL A O 1
#

Secondary structure (DSSP, 8-state):
-HHHHHHHHT-TTS---EEEEEEES---TT--------TT---------S-TTT-PEEEEEEE-HHHHHHHHHH-SPPPTTSTT----S--TT-SSS-PEEEBS-HHHHTSTTTS--EEEETTEEEEEEEEEEE-TTSEEEE-----TTTS-TTS-S-TT-TT-TT-EEEES-GGG-

Foldseek 3Di:
DVVVVVVVVVQVPFPKDKDKDKDFDDDDVPDDDDDPQDPVNDPDDDPPPDPPPWFFQKWKFWAEPVVVVVCSVVSWDFWDVPPPRHDPDAPPPDPPSTWRKIFNDPLLNQQCVGWPWDDPDVRMIITIMIIDTFTPPQWDWDADPDDPVRDDCVDDSDPVCRNRTRGITIGPDRVGD

Radius of gyration: 16.74 Å; chains: 1; bounding box: 38×38×39 Å